Protein 1Y9B (pdb70)

Foldseek 3Di:
DVDDDDDDDDDPVVLVVLVVVCVVVPDDSVVSVVVVVVVVVVVVVVVVVVVVVVVVVVVVVVCVVVVVVVVVVVVVVVD/DDDDDDDDPVVCVVQVVVCVVVDDDSVVSVVVVVVVVVVVVVVVVVVVVVVCVVVVLCCCVVPVPVSVVVVVVVVD

InterPro domains:
  IPR010985 Ribbon-helix-helix [SSF47598] (6-81)
  IPR013321 Arc-type ribbon-helix-helix [G3DSA:1.10.1220.10] (1-49)
  IPR014795 Antitoxin TacA 1-like [PF08681] (7-86)
  IPR014795 Antitoxin TacA 1-like [PTHR35401] (2-89)

Nearest PDB structures (foldseek):
  4d8j-assembly1_A  TM=5.153E-01  e=4.128E+00  Escherichia coli
  7vp4-assembly3_J  TM=5.457E-01  e=6.430E+00  Arabidopsis thaliana

Sequence (155 aa):
TTLPRITARVDVDTQDLLAKAAALAGSSINSFVLNAAIEEKAKQVIEREQALKLSQADAVLLEALDNPAVVNAKLKLASEPRITARVDVDTQDLLAKAAALAGSSINSFVLNAAIEKAKQVIEREQALKLSQADAVLLEALDNPAVVNAKLKLASE

Organism: Vibrio cholerae serotype O1 (strain ATCC 39315 / El Tor Inaba N16961) (NCBI:txid243277)

Radius of gyration: 25.65 Å; Cα contacts (8 Å, |Δi|>4): 134; chains: 2; bounding box: 61×61×67 Å

Secondary structure (DSSP, 8-state):
--SPPEEEE--HHHHHHHHHHHHHT---HHHHHHHHHHHHHHHHHHHHHHHHHHHHHHHH--TTT-HHHHHHHHHHHH-/-EEEE---HHHHHHHHHHHHHT---HHHHHHHHHHHHHHHHHHHHHHHHHTTHHHHH--TTT-HHHHHHHHHHHT-

Structure (mmCIF, N/CA/C/O backbone):
data_1Y9B
#
_entry.id   1Y9B
#
_cell.length_a   66.220
_cell.length_b   72.732
_cell.length_c   48.469
_cell.angle_alpha   90.00
_cell.angle_beta   90.00
_cell.angle_gamma   90.00
#
_symmetry.space_group_name_H-M   'P 21 21 2'
#
loop_
_entity.id
_entity.type
_entity.pdbx_description
1 polymer 'conserved hypothetical protein'
2 water water
#
loop_
_atom_site.group_PDB
_atom_site.id
_atom_site.type_symbol
_atom_site.label_atom_id
_atom_site.label_alt_id
_atom_site.label_comp_id
_atom_site.label_asym_id
_atom_site.label_entity_id
_atom_site.label_seq_id
_atom_site.pdbx_PDB_ins_code
_atom_site.Cartn_x
_atom_site.Cartn_y
_atom_site.Cartn_z
_atom_site.occupancy
_atom_site.B_iso_or_equiv
_atom_site.auth_seq_id
_atom_site.auth_comp_id
_atom_site.auth_asym_id
_atom_site.auth_atom_id
_atom_site.pdbx_PDB_model_num
ATOM 1 N N . THR A 1 3 ? -8.966 26.182 29.222 1.00 37.43 3 THR A N 1
ATOM 2 C CA . THR A 1 3 ? -8.479 27.494 29.787 1.00 37.41 3 THR A CA 1
ATOM 3 C C . THR A 1 3 ? -8.684 27.691 31.283 1.00 36.63 3 THR A C 1
ATOM 4 O O . THR A 1 3 ? -8.462 28.797 31.784 1.00 37.30 3 THR A O 1
ATOM 8 N N . THR A 1 4 ? -9.119 26.655 31.992 1.00 35.49 4 THR A N 1
ATOM 9 C CA . THR A 1 4 ? -9.289 26.753 33.442 1.00 34.72 4 THR A CA 1
ATOM 10 C C . THR A 1 4 ? -7.948 27.047 34.145 1.00 33.51 4 THR A C 1
ATOM 11 O O . THR A 1 4 ? -7.866 27.895 35.048 1.00 33.28 4 THR A O 1
ATOM 15 N N . LEU A 1 5 ? -6.913 26.331 33.704 1.00 32.34 5 LEU A N 1
ATOM 16 C CA . LEU A 1 5 ? -5.546 26.432 34.230 1.00 30.70 5 LEU A CA 1
ATOM 17 C C . LEU A 1 5 ? -4.751 27.526 33.492 1.00 30.08 5 LEU A C 1
ATOM 18 O O . LEU A 1 5 ? -5.055 27.838 32.333 1.00 29.46 5 LEU A O 1
ATOM 23 N N . PRO A 1 6 ? -3.717 28.096 34.146 1.00 29.31 6 PRO A N 1
ATOM 24 C CA . PRO A 1 6 ? -2.979 29.173 33.470 1.00 29.49 6 PRO A CA 1
ATOM 25 C C . PRO A 1 6 ? -2.285 28.647 32.211 1.00 29.57 6 PRO A C 1
ATOM 26 O O . PRO A 1 6 ? -1.681 27.549 32.230 1.00 29.63 6 PRO A O 1
ATOM 30 N N . ARG A 1 7 ? -2.387 29.397 31.120 1.00 29.58 7 ARG A N 1
ATOM 31 C CA . ARG A 1 7 ? -1.699 29.005 29.896 1.00 30.49 7 ARG A CA 1
ATOM 32 C C . ARG A 1 7 ? -0.188 29.073 30.094 1.00 29.76 7 ARG A C 1
ATOM 33 O O . ARG A 1 7 ? 0.305 29.889 30.885 1.00 28.72 7 ARG A O 1
ATOM 41 N N . ILE A 1 8 ? 0.542 28.214 29.382 1.00 30.09 8 ILE A N 1
ATOM 42 C CA . ILE A 1 8 ? 1.966 28.446 29.176 1.00 30.76 8 ILE A CA 1
ATOM 43 C C . ILE A 1 8 ? 2.125 29.623 28.226 1.00 31.43 8 ILE A C 1
ATOM 44 O O . ILE A 1 8 ? 1.381 29.745 27.242 1.00 31.61 8 ILE A O 1
ATOM 49 N N . THR A 1 9 ? 3.092 30.480 28.548 1.00 31.96 9 THR A N 1
ATOM 50 C CA . THR A 1 9 ? 3.372 31.691 27.814 1.00 32.70 9 THR A CA 1
ATOM 51 C C . THR A 1 9 ? 4.802 32.102 28.112 1.00 32.99 9 THR A C 1
ATOM 52 O O . THR A 1 9 ? 5.193 32.172 29.276 1.00 33.48 9 THR A O 1
ATOM 56 N N . ALA A 1 10 ? 5.590 32.348 27.069 1.00 32.95 10 ALA A N 1
ATOM 57 C CA . ALA A 1 10 ? 6.899 32.993 27.228 1.00 33.03 10 ALA A CA 1
ATOM 58 C C . ALA A 1 10 ? 7.140 33.909 26.045 1.00 33.18 10 ALA A C 1
ATOM 59 O O . ALA A 1 10 ? 6.640 33.654 24.950 1.00 33.05 10 ALA A O 1
ATOM 61 N N . ARG A 1 11 ? 7.859 35.003 26.276 1.00 33.81 11 ARG A N 1
ATOM 62 C CA . ARG A 1 11 ? 8.282 35.875 25.186 1.00 34.75 11 ARG A CA 1
ATOM 63 C C . ARG A 1 11 ? 9.565 35.294 24.583 1.00 34.61 11 ARG A C 1
ATOM 64 O O . ARG A 1 11 ? 10.421 34.768 25.309 1.00 35.17 11 ARG A O 1
ATOM 72 N N . VAL A 1 12 ? 9.690 35.342 23.262 1.00 33.96 12 VAL A N 1
ATOM 73 C CA . VAL A 1 12 ? 10.911 34.862 22.624 1.00 33.87 12 VAL A CA 1
ATOM 74 C C . VAL A 1 12 ? 11.545 35.988 21.813 1.00 34.26 12 VAL A C 1
ATOM 75 O O . VAL A 1 12 ? 10.834 36.853 21.301 1.00 33.88 12 VAL A O 1
ATOM 79 N N . ASP A 1 13 ? 12.870 36.011 21.702 1.00 34.93 13 ASP A N 1
ATOM 80 C CA . ASP A 1 13 ? 13.457 36.941 20.728 1.00 35.76 13 ASP A CA 1
ATOM 81 C C . ASP A 1 13 ? 13.382 36.350 19.322 1.00 35.74 13 ASP A C 1
ATOM 82 O O . ASP A 1 13 ? 13.013 35.184 19.157 1.00 36.00 13 ASP A O 1
ATOM 87 N N . VAL A 1 14 ? 13.709 37.140 18.308 1.00 35.90 14 VAL A N 1
ATOM 88 C CA . VAL A 1 14 ? 13.558 36.664 16.936 1.00 35.67 14 VAL A CA 1
ATOM 89 C C . VAL A 1 14 ? 14.415 35.418 16.677 1.00 34.73 14 VAL A C 1
ATOM 90 O O . VAL A 1 14 ? 13.969 34.494 16.008 1.00 35.05 14 VAL A O 1
ATOM 94 N N . ASP A 1 15 ? 15.620 35.392 17.241 1.00 33.88 15 ASP A N 1
ATOM 95 C CA . ASP A 1 15 ? 16.552 34.274 17.074 1.00 32.99 15 ASP A CA 1
ATOM 96 C C . ASP A 1 15 ? 15.977 32.955 17.592 1.00 30.96 15 ASP A C 1
ATOM 97 O O . ASP A 1 15 ? 16.136 31.902 16.966 1.00 30.79 15 ASP A O 1
ATOM 102 N N . THR A 1 16 ? 15.324 33.025 18.746 1.00 28.53 16 THR A N 1
ATOM 103 C CA . THR A 1 16 ? 14.710 31.854 19.369 1.00 26.06 16 THR A CA 1
ATOM 104 C C . THR A 1 16 ? 13.507 31.385 18.563 1.00 24.99 16 THR A C 1
ATOM 105 O O . THR A 1 16 ? 13.396 30.197 18.269 1.00 23.43 16 THR A O 1
ATOM 109 N N . GLN A 1 17 ? 12.646 32.324 18.180 1.00 24.57 17 GLN A N 1
ATOM 110 C CA . GLN A 1 17 ? 11.508 32.018 17.323 1.00 25.17 17 GLN A CA 1
ATOM 111 C C . GLN A 1 17 ? 11.897 31.307 16.028 1.00 25.27 17 GLN A C 1
ATOM 112 O O . GLN A 1 17 ? 11.252 30.342 15.616 1.00 25.29 17 GLN A O 1
ATOM 118 N N . ASP A 1 18 ? 12.944 31.800 15.378 1.00 25.55 18 ASP A N 1
ATOM 119 C CA . ASP A 1 18 ? 13.387 31.217 14.125 1.00 25.77 18 ASP A CA 1
ATOM 120 C C . ASP A 1 18 ? 14.018 29.836 14.319 1.00 24.80 18 ASP A C 1
ATOM 121 O O . ASP A 1 18 ? 13.793 28.933 13.503 1.00 25.64 18 ASP A O 1
ATOM 126 N N . LEU A 1 19 ? 14.743 29.661 15.423 1.00 22.82 19 LEU A N 1
ATOM 127 C CA . LEU A 1 19 ? 15.196 28.342 15.854 1.00 21.63 19 LEU A CA 1
ATOM 128 C C . LEU A 1 19 ? 14.048 27.356 16.017 1.00 19.50 19 LEU A C 1
ATOM 129 O O . LEU A 1 19 ? 14.126 26.233 15.524 1.00 19.49 19 LEU A O 1
ATOM 134 N N . LEU A 1 20 ? 13.003 27.769 16.731 1.00 17.32 20 LEU A N 1
ATOM 135 C CA . LEU A 1 20 ? 11.859 26.898 16.985 1.00 16.34 20 LEU A CA 1
ATOM 136 C C . LEU A 1 20 ? 11.014 26.653 15.717 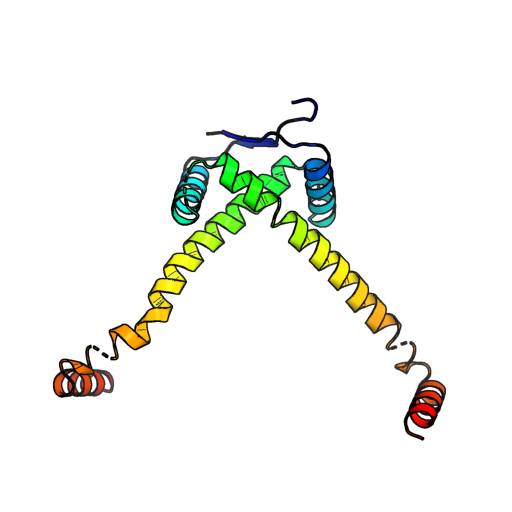1.00 16.17 20 LEU A C 1
ATOM 137 O O . LEU A 1 20 ? 10.421 25.570 15.523 1.00 15.63 20 LEU A O 1
ATOM 142 N N . ALA A 1 21 ? 10.951 27.680 14.871 1.00 16.15 21 ALA A N 1
ATOM 143 C CA . ALA A 1 21 ? 10.291 27.601 13.566 1.00 15.92 21 ALA A CA 1
ATOM 144 C C . ALA A 1 21 ? 11.035 26.645 12.634 1.00 15.79 21 ALA A C 1
ATOM 145 O O . ALA A 1 21 ? 10.407 25.771 12.039 1.00 15.05 21 ALA A O 1
ATOM 147 N N . LYS A 1 22 ? 12.363 26.782 12.528 1.00 16.41 22 LYS A N 1
ATOM 148 C CA . LYS A 1 22 ? 13.161 25.796 11.782 1.00 17.63 22 LYS A CA 1
ATOM 149 C C . LYS A 1 22 ? 13.027 24.344 12.309 1.00 17.96 22 LYS A C 1
ATOM 150 O O . LYS A 1 22 ? 12.859 23.390 11.521 1.00 18.61 22 LYS A O 1
ATOM 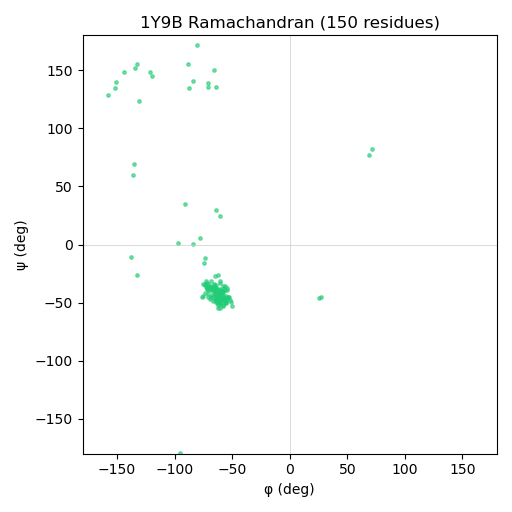156 N N . ALA A 1 23 ? 13.104 24.174 13.635 1.00 17.71 23 ALA A N 1
ATOM 157 C CA . ALA A 1 23 ? 12.909 22.859 14.249 1.00 16.97 23 ALA A CA 1
ATOM 158 C C . ALA A 1 23 ? 11.513 22.320 14.048 1.00 16.36 23 ALA A C 1
ATOM 159 O O . ALA A 1 23 ? 11.367 21.138 13.820 1.00 16.61 23 ALA A O 1
ATOM 161 N N . ALA A 1 24 ? 10.495 23.184 14.132 1.00 16.64 24 ALA A N 1
ATOM 162 C CA . ALA A 1 24 ? 9.092 22.802 13.893 1.00 16.74 24 ALA A CA 1
ATOM 163 C C . ALA A 1 24 ? 8.860 22.271 12.472 1.00 17.54 24 ALA A C 1
ATOM 164 O O . ALA A 1 24 ? 8.165 21.279 12.297 1.00 17.33 24 ALA A O 1
ATOM 166 N N . ALA A 1 25 ? 9.456 22.937 11.477 1.00 18.74 25 ALA A N 1
ATOM 167 C CA . ALA A 1 25 ? 9.376 22.524 10.077 1.00 19.14 25 ALA A CA 1
ATOM 168 C C . ALA A 1 25 ? 10.024 21.140 9.855 1.00 19.84 25 ALA A C 1
ATOM 169 O O . ALA A 1 25 ? 9.401 20.239 9.258 1.00 20.60 25 ALA A O 1
ATOM 171 N N . LEU A 1 26 ? 11.243 20.961 10.376 1.00 20.37 26 LEU A N 1
ATOM 172 C CA . LEU A 1 26 ? 11.940 19.668 10.344 1.00 20.34 26 LEU A CA 1
ATOM 173 C C . LEU A 1 26 ? 11.201 18.569 11.061 1.00 21.24 26 LEU A C 1
ATOM 174 O O . LEU A 1 26 ? 11.286 17.413 10.670 1.00 22.44 26 LEU A O 1
ATOM 179 N N . ALA A 1 27 ? 10.494 18.893 12.123 1.00 21.62 27 ALA A N 1
ATOM 180 C CA . ALA A 1 27 ? 9.776 17.851 12.841 1.00 22.64 27 ALA A CA 1
ATOM 181 C C . ALA A 1 27 ? 8.432 17.599 12.180 1.00 23.68 27 ALA A C 1
ATOM 182 O O . ALA A 1 27 ? 7.664 16.760 12.643 1.00 24.50 27 ALA A O 1
ATOM 184 N N . GLY A 1 28 ? 8.144 18.326 11.101 1.00 24.34 28 GLY A N 1
ATOM 185 C CA . GLY A 1 28 ? 6.876 18.192 10.392 1.00 24.64 28 GLY A CA 1
ATOM 186 C C . GLY A 1 28 ? 5.673 18.755 11.139 1.00 25.18 28 GLY A C 1
ATOM 187 O O . GLY A 1 28 ? 4.539 18.387 10.849 1.00 26.04 28 GLY A O 1
ATOM 196 N N . SER A 1 30 ? 3.176 22.033 12.321 1.00 22.95 30 SER A N 1
ATOM 197 C CA . SER A 1 30 ? 2.639 23.191 11.639 1.00 21.99 30 SER A CA 1
ATOM 198 C C . SER A 1 30 ? 2.834 24.457 12.456 1.00 21.03 30 SER A C 1
ATOM 199 O O . SER A 1 30 ? 2.946 25.527 11.891 1.00 21.34 30 SER A O 1
ATOM 202 N N . SER A 1 31 ? 2.924 24.344 13.778 1.00 20.14 31 SER A N 1
ATOM 203 C CA . SER A 1 31 ? 3.185 25.518 14.606 1.00 19.04 31 SER A CA 1
ATOM 204 C C . SER A 1 31 ? 4.290 25.345 15.668 1.00 18.34 31 SER A C 1
ATOM 205 O O . SER A 1 31 ? 4.610 24.236 16.100 1.00 17.41 31 SER A O 1
ATOM 208 N N . ILE A 1 32 ? 4.872 26.474 16.046 1.00 17.57 32 ILE A N 1
ATOM 209 C CA . ILE A 1 32 ? 5.847 26.537 17.117 1.00 17.44 32 ILE A CA 1
ATOM 210 C C . ILE A 1 32 ? 5.224 26.104 18.431 1.00 17.19 32 ILE A C 1
ATOM 211 O O . ILE A 1 32 ? 5.866 25.409 19.192 1.00 17.66 32 ILE A O 1
ATOM 216 N N . ASN A 1 33 ? 3.981 26.514 18.693 1.00 17.15 33 ASN A N 1
ATOM 217 C CA . ASN A 1 33 ? 3.321 26.248 19.973 1.00 16.96 33 ASN A CA 1
ATOM 218 C C . ASN A 1 33 ? 3.104 24.774 20.202 1.00 16.69 33 ASN A C 1
ATOM 219 O O . ASN A 1 33 ? 3.179 24.301 21.336 1.00 16.50 33 ASN A O 1
ATOM 224 N N . SER A 1 34 ? 2.825 24.058 19.116 1.00 16.30 34 SER A N 1
ATOM 225 C CA . SER A 1 34 ? 2.784 22.601 19.118 1.00 16.40 34 SER A CA 1
ATOM 226 C C . SER A 1 34 ? 4.106 21.940 19.430 1.00 14.77 34 SER A C 1
ATOM 227 O O . SER A 1 34 ? 4.160 20.979 20.190 1.00 14.24 34 SER A O 1
ATOM 230 N N . PHE A 1 35 ? 5.143 22.422 18.766 1.00 14.20 35 PHE A N 1
ATOM 231 C CA . PHE A 1 35 ? 6.495 21.929 18.931 1.00 14.34 35 PHE A CA 1
ATOM 232 C C . PHE A 1 35 ? 6.935 22.106 20.378 1.00 14.06 35 PHE A C 1
ATOM 233 O O . PHE A 1 35 ? 7.507 21.204 21.010 1.00 13.43 35 PHE A O 1
ATOM 241 N N . VAL A 1 36 ? 6.687 23.314 20.866 1.00 14.30 36 VAL A N 1
ATOM 242 C CA . VAL A 1 36 ? 7.024 23.728 22.210 1.00 14.26 36 VAL A CA 1
ATOM 243 C C . VAL A 1 36 ? 6.372 22.821 23.263 1.00 15.21 36 VAL A C 1
ATOM 244 O O . VAL A 1 36 ? 7.067 22.307 24.133 1.00 15.26 36 VAL A O 1
ATOM 248 N N . LEU A 1 37 ? 5.052 22.634 23.187 1.00 15.13 37 LEU A N 1
ATOM 249 C CA . LEU A 1 37 ? 4.354 21.802 24.143 1.00 15.74 37 LEU A CA 1
ATOM 250 C C . LEU A 1 37 ? 4.795 20.342 24.089 1.00 16.39 37 LEU A C 1
ATOM 251 O O . LEU A 1 37 ? 4.930 19.710 25.124 1.00 16.32 37 LEU A O 1
ATOM 256 N N . ASN A 1 38 ? 4.956 19.795 22.887 1.00 16.64 38 ASN A N 1
ATOM 257 C CA . ASN A 1 38 ? 5.441 18.430 22.734 1.00 17.07 38 ASN A CA 1
ATOM 258 C C . ASN A 1 38 ? 6.895 18.256 23.188 1.00 16.51 38 ASN A C 1
ATOM 259 O O . ASN A 1 38 ? 7.204 17.228 23.794 1.00 16.77 38 ASN A O 1
ATOM 264 N N . ALA A 1 39 ? 7.763 19.241 22.890 1.00 14.92 39 ALA A N 1
ATOM 265 C CA . ALA A 1 39 ? 9.121 19.338 23.468 1.00 14.65 39 ALA A CA 1
ATOM 266 C C . ALA A 1 39 ? 9.111 19.341 25.002 1.00 15.40 39 ALA A C 1
ATOM 267 O O . ALA A 1 39 ? 9.858 18.599 25.631 1.00 16.21 39 ALA A O 1
ATOM 269 N N . ALA A 1 40 ? 8.267 20.173 25.602 1.00 15.72 40 ALA A N 1
ATOM 270 C CA . ALA A 1 40 ? 8.158 20.253 27.046 1.00 15.64 40 ALA A CA 1
ATOM 271 C C . ALA A 1 40 ? 7.662 18.950 27.697 1.00 15.71 40 ALA A C 1
ATOM 272 O O . ALA A 1 40 ? 8.179 18.530 28.719 1.00 15.19 40 ALA A O 1
ATOM 274 N N . ILE A 1 41 ? 6.639 18.327 27.119 1.00 16.31 41 ILE A N 1
ATOM 275 C CA . ILE A 1 41 ? 6.111 17.076 27.644 1.00 16.27 41 ILE A CA 1
ATOM 276 C C . ILE A 1 41 ? 7.134 15.925 27.603 1.00 16.38 41 ILE A C 1
ATOM 277 O O . ILE A 1 41 ? 7.220 15.151 28.573 1.00 16.19 41 ILE A O 1
ATOM 282 N N . GLU A 1 42 ? 7.900 15.816 26.514 0.50 16.10 42 GLU A N 1
ATOM 283 C CA A GLU A 1 42 ? 8.840 14.708 26.390 0.50 16.52 42 GLU A CA 1
ATOM 284 C CA B GLU A 1 42 ? 8.863 14.726 26.355 0.50 16.63 42 GLU A CA 1
ATOM 285 C C . GLU A 1 42 ? 10.066 14.900 27.288 0.50 16.36 42 GLU A C 1
ATOM 286 O O . GLU A 1 42 ? 10.614 13.939 27.803 0.50 15.56 42 GLU A O 1
ATOM 297 N N . LYS A 1 43 ? 10.461 16.147 27.485 1.00 16.79 43 LYS A N 1
ATOM 298 C CA . LYS A 1 43 ? 11.509 16.516 28.415 1.00 17.93 43 LYS A CA 1
ATOM 299 C C . LYS A 1 43 ? 11.066 16.270 29.849 1.00 18.51 43 LYS A C 1
ATOM 300 O O . LYS A 1 43 ? 11.876 15.887 30.678 1.00 18.53 43 LYS A O 1
ATOM 306 N N . ALA A 1 44 ? 9.785 16.515 30.145 1.00 19.08 44 ALA A N 1
ATOM 307 C CA . ALA A 1 44 ? 9.262 16.268 31.492 1.00 19.47 44 ALA A CA 1
ATOM 308 C C . ALA A 1 44 ? 9.310 14.774 31.851 1.00 20.05 44 ALA A C 1
ATOM 309 O O . ALA A 1 44 ? 9.807 14.411 32.923 1.00 19.41 44 ALA A O 1
ATOM 311 N N . LYS A 1 45 ? 8.809 13.915 30.952 1.00 21.25 45 LYS A N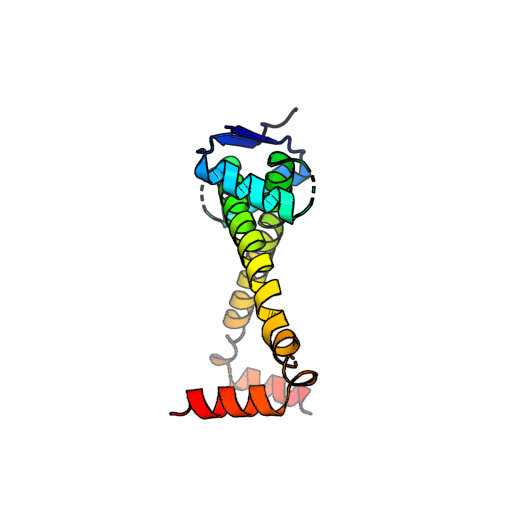 1
ATOM 312 C CA . LYS A 1 45 ? 8.979 12.462 31.086 1.00 22.03 45 LYS A CA 1
ATOM 313 C C . LYS A 1 45 ? 10.452 12.047 31.294 1.00 22.00 45 LYS A C 1
ATOM 314 O O . LYS A 1 45 ? 10.753 11.293 32.218 1.00 21.76 45 LYS A O 1
ATOM 320 N N . GLN A 1 46 ? 11.373 12.562 30.491 1.00 22.65 46 GLN A N 1
ATOM 321 C CA . GLN A 1 46 ? 12.777 12.165 30.680 1.00 24.20 46 GLN A CA 1
ATOM 322 C C . GLN A 1 46 ? 13.431 12.670 31.970 1.00 23.89 46 GLN A C 1
ATOM 323 O O . GLN A 1 46 ? 14.230 11.954 32.568 1.00 24.26 46 GLN A O 1
ATOM 329 N N . VAL A 1 47 ? 13.080 13.888 32.394 1.00 23.81 47 VAL A N 1
ATOM 330 C CA . VAL A 1 47 ? 13.488 14.438 33.700 1.00 23.11 47 VAL A CA 1
ATOM 331 C C . VAL A 1 47 ? 12.956 13.551 34.850 1.00 23.04 47 VAL A C 1
ATOM 332 O O . VAL A 1 47 ? 13.721 13.137 35.726 1.00 21.35 47 VAL A O 1
ATOM 336 N N . ILE A 1 48 ? 11.660 13.238 34.812 1.00 23.12 48 ILE A N 1
ATOM 337 C CA . ILE A 1 48 ? 11.040 12.382 35.821 1.00 24.59 48 ILE A CA 1
ATOM 338 C C . ILE A 1 48 ? 11.665 10.974 35.897 1.00 26.32 48 ILE A C 1
ATOM 339 O O . ILE A 1 48 ? 11.977 10.479 36.989 1.00 25.98 48 ILE A O 1
ATOM 344 N N . GLU A 1 49 ? 11.871 10.335 34.747 1.00 27.75 49 GLU A N 1
ATOM 345 C CA . GLU A 1 49 ? 12.473 9.016 34.760 1.00 29.47 49 GLU A CA 1
ATOM 346 C C . GLU A 1 49 ? 14.006 9.013 35.071 1.00 29.80 49 GLU A C 1
ATOM 347 O O . GLU A 1 49 ? 14.504 8.101 35.741 1.00 29.78 49 GLU A O 1
ATOM 353 N N . ARG A 1 50 ? 14.738 10.033 34.634 1.00 30.23 50 ARG A N 1
ATOM 354 C CA . ARG A 1 50 ? 16.123 10.207 35.075 1.00 31.31 50 ARG A CA 1
ATOM 355 C C . ARG A 1 50 ? 16.259 10.305 36.604 1.00 31.49 50 ARG A C 1
ATOM 356 O O . ARG A 1 50 ? 17.233 9.810 37.173 1.00 31.20 50 ARG A O 1
ATOM 364 N N . GLU A 1 51 ? 15.303 10.956 37.264 1.00 31.76 51 GLU A N 1
ATOM 365 C CA . GLU A 1 51 ? 15.310 11.026 38.722 1.00 31.94 51 GLU A CA 1
ATOM 366 C C . GLU A 1 51 ? 14.959 9.678 39.359 1.00 31.96 51 GLU A C 1
ATOM 367 O O . GLU A 1 51 ? 15.538 9.298 40.369 1.00 31.86 51 GLU A O 1
ATOM 373 N N . GLN A 1 52 ? 14.031 8.947 38.758 1.00 32.58 52 GLN A N 1
ATOM 374 C CA . GLN A 1 52 ? 13.666 7.624 39.236 1.00 33.66 52 GLN A CA 1
ATOM 375 C C . GLN A 1 52 ? 14.873 6.678 39.141 1.00 33.53 52 GLN A C 1
ATOM 376 O O . GLN A 1 52 ? 15.131 5.890 40.074 1.00 34.05 52 GLN A O 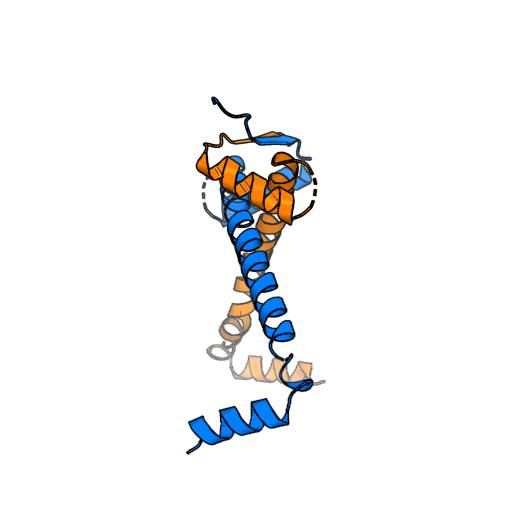1
ATOM 382 N N . ALA A 1 53 ? 15.604 6.776 38.022 1.00 3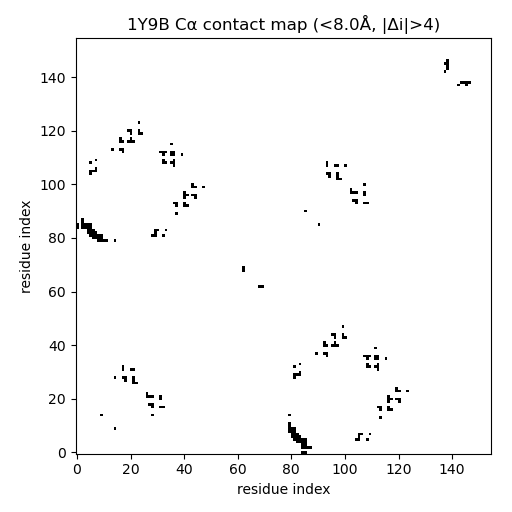2.91 53 ALA A N 1
ATOM 383 C CA . ALA A 1 53 ? 16.843 6.045 37.795 1.00 32.30 53 ALA A CA 1
ATOM 384 C C . ALA A 1 53 ? 17.922 6.467 38.769 1.00 32.35 53 ALA A C 1
ATOM 385 O O . ALA A 1 53 ? 18.691 5.637 39.229 1.00 33.00 53 ALA A O 1
ATOM 387 N N . LEU A 1 54 ? 17.993 7.753 39.073 1.00 31.86 54 LEU A N 1
ATOM 388 C CA . LEU A 1 54 ? 18.994 8.264 39.993 1.00 31.80 54 LEU A CA 1
ATOM 389 C C . LEU A 1 54 ? 18.840 7.732 41.420 1.00 31.55 54 LEU A C 1
ATOM 390 O O . LEU A 1 54 ? 19.837 7.504 42.108 1.00 31.37 54 LEU A O 1
ATOM 395 N N . LYS A 1 55 ? 17.594 7.575 41.865 1.00 31.30 55 LYS A N 1
ATOM 396 C CA . LYS A 1 55 ? 17.306 7.135 43.220 1.00 31.42 55 LYS A CA 1
ATOM 397 C C . LYS A 1 55 ? 17.670 5.672 43.351 1.00 31.25 55 LYS A C 1
ATOM 398 O O . LYS A 1 55 ? 18.291 5.293 44.340 1.00 31.25 55 LYS A O 1
ATOM 404 N N . LEU A 1 56 ? 17.267 4.872 42.354 1.00 30.39 56 LEU A N 1
ATOM 405 C CA . LEU A 1 56 ? 17.539 3.438 42.296 1.00 30.00 56 LEU A CA 1
ATOM 406 C C . LEU A 1 56 ? 19.044 3.148 42.348 1.00 29.31 56 LEU A C 1
ATOM 407 O O . LEU A 1 56 ? 19.527 2.310 43.126 1.00 28.99 56 LEU A O 1
ATOM 412 N N . SER A 1 57 ? 19.771 3.871 41.512 1.00 28.35 57 SER A N 1
ATOM 413 C CA . SER A 1 57 ? 21.207 3.834 41.496 1.00 27.61 57 SER A CA 1
ATOM 414 C C . SER A 1 57 ? 21.841 4.225 42.858 1.00 27.17 57 SER A C 1
ATOM 415 O O . SER A 1 57 ? 22.799 3.587 43.278 1.00 26.93 57 SER A O 1
ATOM 418 N N . GLN A 1 58 ? 21.315 5.233 43.562 1.00 26.35 58 GLN A N 1
ATOM 419 C CA . GLN A 1 58 ? 21.841 5.504 44.908 1.00 25.72 58 GLN A CA 1
ATOM 420 C C . GLN A 1 58 ? 21.378 4.491 45.973 1.00 23.97 58 GLN A C 1
ATOM 421 O O . GLN A 1 58 ? 22.144 4.143 46.859 1.00 24.11 58 GLN A O 1
ATOM 427 N N . ALA A 1 59 ? 20.158 3.985 45.853 1.00 22.49 59 ALA A N 1
ATOM 428 C CA . ALA A 1 59 ? 19.663 2.902 46.698 1.00 21.68 59 ALA A CA 1
ATOM 429 C C . ALA A 1 59 ? 20.524 1.637 46.610 1.00 20.82 59 ALA A C 1
ATOM 430 O O . ALA A 1 59 ? 20.684 0.917 47.616 1.00 20.80 59 ALA A O 1
ATOM 432 N N . ASP A 1 60 ? 21.041 1.363 45.409 1.00 19.61 60 ASP A N 1
ATOM 433 C CA . ASP A 1 60 ? 21.869 0.181 45.133 1.00 18.59 60 ASP A CA 1
ATOM 434 C C . ASP A 1 60 ? 23.294 0.270 45.720 1.00 17.35 60 ASP A C 1
ATOM 435 O O . ASP A 1 60 ? 23.872 -0.735 46.138 1.00 17.36 60 ASP A O 1
ATOM 440 N N . ALA A 1 61 ? 23.846 1.475 45.730 1.00 15.73 61 ALA A N 1
ATOM 441 C CA . ALA A 1 61 ? 25.119 1.770 46.370 1.00 14.69 61 ALA A CA 1
ATOM 442 C C . ALA A 1 61 ? 25.026 1.746 47.876 1.00 13.42 61 ALA A C 1
ATOM 443 O O . ALA A 1 61 ? 25.994 1.400 48.532 1.00 13.07 61 ALA A O 1
ATOM 445 N N . VAL A 1 62 ? 23.880 2.147 48.439 1.00 13.54 62 VAL A N 1
ATOM 446 C CA . VAL A 1 62 ? 23.664 1.981 49.865 1.00 12.51 62 VAL A CA 1
ATOM 447 C C . VAL A 1 62 ? 23.737 0.462 50.219 1.00 12.20 62 VAL A C 1
ATOM 448 O O . VAL A 1 62 ? 24.420 0.084 51.159 1.00 11.66 62 VAL A O 1
ATOM 452 N N . LEU A 1 63 ? 23.049 -0.371 49.446 1.00 11.72 63 LEU A N 1
ATOM 453 C CA . LEU A 1 63 ? 23.033 -1.816 49.662 1.00 13.22 63 LEU A CA 1
ATOM 454 C C . LEU A 1 63 ? 24.428 -2.455 49.438 1.00 12.70 63 LEU A C 1
ATOM 455 O O . LEU A 1 63 ? 24.861 -3.294 50.217 1.00 13.05 63 LEU A O 1
ATOM 460 N N . LEU A 1 64 ? 25.136 -2.034 48.396 1.00 12.07 64 LEU A N 1
ATOM 461 C CA . LEU A 1 64 ? 26.495 -2.510 48.195 1.00 11.30 64 LEU A CA 1
ATOM 462 C C . LEU A 1 64 ? 27.414 -2.072 49.323 1.00 10.75 64 LEU A C 1
ATOM 463 O O . LEU A 1 64 ? 28.270 -2.848 49.753 1.00 10.95 64 LEU A O 1
ATOM 476 N N . GLU A 1 66 ? 26.592 -1.536 52.409 1.00 12.19 66 GLU A N 1
ATOM 477 C CA . GLU A 1 66 ? 26.238 -2.396 53.527 1.00 14.02 66 GLU A CA 1
ATOM 478 C C . GLU A 1 66 ? 26.884 -3.787 53.399 1.00 13.51 66 GLU A C 1
ATOM 479 O O . GLU A 1 66 ? 27.438 -4.281 54.375 1.00 13.80 66 GLU A O 1
ATOM 485 N N . ALA A 1 67 ? 26.829 -4.396 52.204 1.00 12.64 67 ALA A N 1
ATOM 486 C CA . ALA A 1 67 ? 27.598 -5.633 51.909 1.00 11.58 67 ALA A CA 1
ATOM 487 C C . ALA A 1 67 ? 29.103 -5.544 52.114 1.00 10.74 67 ALA A C 1
ATOM 488 O O . ALA A 1 67 ? 29.697 -6.442 52.693 1.00 11.34 67 ALA A O 1
ATOM 490 N N . LEU A 1 68 ? 29.741 -4.491 51.629 1.00 10.52 68 LEU A N 1
ATOM 491 C CA . LEU A 1 68 ? 31.184 -4.259 51.906 1.00 10.56 68 LEU A CA 1
ATOM 492 C C . LEU A 1 68 ? 31.551 -4.098 53.404 1.00 11.13 68 LEU A C 1
ATOM 493 O O . LEU A 1 68 ? 32.646 -4.440 53.802 1.00 12.28 68 LEU A O 1
ATOM 498 N N . ASP A 1 69 ? 30.638 -3.561 54.205 1.00 11.86 69 ASP A N 1
ATOM 499 C CA . ASP A 1 69 ? 30.747 -3.554 55.670 1.00 13.17 69 ASP A CA 1
ATOM 500 C C . ASP A 1 69 ? 30.470 -4.898 56.374 1.00 13.45 69 ASP A C 1
ATOM 501 O O . ASP A 1 69 ? 30.792 -5.056 57.550 1.00 13.89 69 ASP A O 1
ATOM 506 N N . ASN A 1 70 ? 29.856 -5.845 55.671 1.00 13.68 70 ASN A N 1
ATOM 507 C CA . ASN A 1 70 ? 29.515 -7.142 56.256 1.00 13.65 70 ASN A CA 1
ATOM 508 C C . ASN A 1 70 ? 29.840 -8.258 55.311 1.00 13.36 70 ASN A C 1
ATOM 509 O O . ASN A 1 70 ? 28.966 -9.024 54.932 1.00 13.29 70 ASN A O 1
ATOM 514 N N . PRO A 1 71 ? 31.127 -8.365 54.937 1.00 13.72 71 PRO A N 1
ATOM 515 C CA . PRO A 1 71 ? 31.540 -9.285 53.891 1.00 14.21 71 PRO A CA 1
ATOM 516 C C . PRO A 1 71 ? 31.419 -10.803 54.268 1.00 14.35 71 PRO A C 1
ATOM 517 O O . PRO A 1 71 ? 31.170 -11.639 53.381 1.00 14.41 71 PRO A O 1
ATOM 521 N N . ALA A 1 72 ? 31.593 -11.159 55.543 1.00 13.71 72 ALA A N 1
ATOM 522 C CA . ALA A 1 72 ? 31.347 -12.563 55.973 1.00 13.44 72 ALA A CA 1
ATOM 523 C C . ALA A 1 72 ? 29.885 -13.048 55.771 1.00 12.93 72 ALA A C 1
ATOM 524 O O . ALA A 1 72 ? 29.665 -14.147 55.285 1.00 12.68 72 ALA A O 1
ATOM 526 N N . VAL A 1 73 ? 28.917 -12.251 56.212 1.00 13.05 73 VAL A N 1
ATOM 527 C CA . VAL A 1 73 ? 27.515 -12.480 55.936 1.00 13.41 73 VAL A CA 1
ATOM 528 C C . VAL A 1 73 ? 27.205 -12.460 54.416 1.00 14.61 73 VAL A C 1
ATOM 529 O O . VAL A 1 73 ? 26.411 -13.279 53.912 1.00 13.70 73 VAL A O 1
ATOM 533 N N . VAL A 1 74 ? 27.842 -11.550 53.683 1.00 15.89 74 VAL A N 1
ATOM 534 C CA . VAL A 1 74 ? 27.662 -11.499 52.226 1.00 17.50 74 VAL A CA 1
ATOM 535 C C . VAL A 1 74 ? 28.154 -12.805 51.616 1.00 18.36 74 VAL A C 1
ATOM 536 O O . VAL A 1 74 ? 27.414 -13.487 50.907 1.00 18.25 74 VAL A O 1
ATOM 540 N N . ASN A 1 75 ? 29.396 -13.155 51.919 1.00 19.48 75 ASN A N 1
ATOM 541 C CA . ASN A 1 75 ? 29.966 -14.430 51.498 1.00 20.92 75 ASN A CA 1
ATOM 542 C C . ASN A 1 75 ? 29.179 -15.684 51.950 1.00 22.18 75 ASN A C 1
ATOM 543 O O . ASN A 1 75 ? 29.119 -16.664 51.194 1.00 23.68 75 ASN A O 1
ATOM 548 N N . ALA A 1 76 ? 28.583 -15.662 53.149 1.00 22.32 76 ALA A N 1
ATOM 549 C CA . ALA A 1 76 ? 27.670 -16.738 53.570 1.00 23.06 76 ALA A CA 1
ATOM 550 C C . ALA A 1 76 ? 26.447 -16.872 52.653 1.00 23.54 76 ALA A C 1
ATOM 551 O O . ALA A 1 76 ? 26.153 -17.972 52.203 1.00 23.82 76 ALA A O 1
ATOM 553 N N . LYS A 1 77 ? 25.755 -15.764 52.369 1.00 25.38 77 LYS A N 1
ATOM 554 C CA . LYS A 1 77 ? 24.622 -15.713 51.397 1.00 27.22 77 LYS A CA 1
ATOM 555 C C . LYS A 1 77 ? 24.938 -16.122 49.947 1.00 28.70 77 LYS A C 1
ATOM 556 O O . LYS A 1 77 ? 24.113 -16.757 49.278 1.00 28.86 77 LYS A O 1
ATOM 562 N N . LEU A 1 78 ? 26.098 -15.694 49.449 1.00 30.59 78 LEU A N 1
ATOM 563 C CA . LEU A 1 78 ? 26.584 -16.079 48.132 1.00 32.47 78 LEU A CA 1
ATOM 564 C C . LEU A 1 78 ? 26.888 -17.567 48.077 1.00 33.90 78 LEU A C 1
ATOM 565 O O . LEU A 1 78 ? 26.707 -18.193 47.029 1.00 33.59 78 LEU A O 1
ATOM 570 N N . LYS A 1 79 ? 27.370 -18.127 49.196 1.00 35.56 79 LYS A N 1
ATOM 571 C CA . LYS A 1 79 ? 27.715 -19.549 49.239 1.00 36.92 79 LYS A CA 1
ATOM 572 C C . LYS A 1 79 ? 26.462 -20.408 49.200 1.00 37.70 79 LYS A C 1
ATOM 573 O O . LYS A 1 79 ? 26.439 -21.428 48.535 1.00 37.66 79 LYS A O 1
ATOM 579 N N . LEU A 1 80 ? 25.416 -19.977 49.896 1.00 39.23 80 LEU A N 1
ATOM 580 C CA . LEU A 1 80 ? 24.132 -20.672 49.857 1.00 40.84 80 LEU A CA 1
ATOM 581 C C . LEU A 1 80 ? 23.584 -20.767 48.439 1.00 42.18 80 LEU A C 1
ATOM 582 O O . LEU A 1 80 ? 23.255 -21.860 47.979 1.00 42.49 80 LEU A O 1
ATOM 587 N N . ALA A 1 81 ? 23.511 -19.632 47.745 1.00 44.11 81 ALA A N 1
ATOM 588 C CA . ALA A 1 81 ? 23.085 -19.591 46.335 1.00 45.87 81 ALA A CA 1
ATOM 589 C C . ALA A 1 81 ? 24.024 -20.395 45.400 1.00 47.01 81 ALA A C 1
ATOM 590 O O . ALA A 1 81 ? 23.560 -21.148 44.532 1.00 47.42 81 ALA A O 1
ATOM 592 N N . SER A 1 82 ? 25.334 -20.242 45.592 1.00 48.15 82 SER A N 1
ATOM 593 C CA . SER A 1 82 ? 26.325 -21.079 44.906 1.00 49.61 82 SER A CA 1
ATOM 594 C C . SER A 1 82 ? 26.022 -22.603 45.023 1.00 50.43 82 SER A C 1
ATOM 595 O O . SER A 1 82 ? 25.952 -23.310 44.005 1.00 50.44 82 SER A O 1
ATOM 598 N N . GLU A 1 83 ? 25.832 -23.082 46.261 1.00 51.16 83 GLU A N 1
ATOM 599 C CA . GLU A 1 83 ? 25.503 -24.489 46.553 1.00 51.81 83 GLU A CA 1
ATOM 600 C C . GLU A 1 83 ? 24.009 -24.702 46.855 1.00 51.68 83 GLU A C 1
ATOM 601 O O . GLU A 1 83 ? 23.163 -24.697 45.953 1.00 51.74 83 GLU A O 1
ATOM 607 N N . PRO B 1 6 ? 5.722 36.678 18.462 1.00 45.48 6 PRO B N 1
ATOM 608 C CA . PRO B 1 6 ? 6.867 36.845 19.370 1.00 45.02 6 PRO B CA 1
ATOM 609 C C . PRO B 1 6 ? 6.628 36.217 20.759 1.00 44.48 6 PRO B C 1
ATOM 610 O O . PRO B 1 6 ? 7.421 36.447 21.696 1.00 44.39 6 PRO B O 1
ATOM 614 N N . ARG B 1 7 ? 5.554 35.429 20.872 1.00 43.43 7 ARG B N 1
ATOM 615 C CA . ARG B 1 7 ? 5.114 34.825 22.140 1.00 42.51 7 ARG B CA 1
ATOM 616 C C . ARG B 1 7 ? 4.847 33.327 21.936 1.00 41.73 7 ARG B C 1
ATOM 617 O O . ARG B 1 7 ? 4.050 32.962 21.076 1.00 42.00 7 ARG B O 1
ATOM 625 N N . ILE B 1 8 ? 5.497 32.458 22.702 1.00 40.74 8 ILE B N 1
ATOM 626 C CA . ILE B 1 8 ? 5.063 31.044 22.728 1.00 39.85 8 ILE B CA 1
ATOM 627 C C . ILE B 1 8 ? 3.976 30.850 23.791 1.00 39.58 8 ILE B C 1
ATOM 628 O O . ILE B 1 8 ? 4.072 31.368 24.906 1.00 39.56 8 ILE B O 1
ATOM 633 N N . THR B 1 9 ? 2.927 30.129 23.426 1.00 39.06 9 THR B N 1
ATOM 634 C CA . THR B 1 9 ? 1.744 30.037 24.267 1.00 38.72 9 THR B CA 1
ATOM 635 C C . THR B 1 9 ? 1.021 28.711 24.042 1.00 38.33 9 THR B C 1
ATOM 636 O O . THR B 1 9 ? 0.836 28.283 22.899 1.00 38.96 9 THR B O 1
ATOM 640 N N . ALA B 1 10 ? 0.618 28.061 25.129 1.00 37.27 10 ALA B N 1
ATOM 641 C CA . ALA B 1 10 ? -0.088 26.785 25.033 1.00 36.25 10 ALA B CA 1
ATOM 642 C C . ALA B 1 10 ? -1.048 26.545 26.190 1.00 35.59 10 ALA B C 1
ATOM 643 O O . ALA B 1 10 ? -0.752 26.862 27.341 1.00 34.69 10 ALA B O 1
ATOM 645 N N . ARG B 1 11 ? -2.205 25.986 25.855 1.00 35.30 11 ARG B N 1
ATOM 646 C CA . ARG B 1 11 ? -3.129 25.439 26.840 1.00 35.10 11 ARG B CA 1
ATOM 647 C C . ARG B 1 11 ? -2.581 24.144 27.459 1.00 33.90 11 ARG B C 1
ATOM 648 O O . ARG B 1 11 ? -2.065 23.267 26.749 1.00 33.28 11 ARG B O 1
ATOM 656 N N . VAL B 1 12 ? -2.700 24.025 28.783 1.00 32.60 12 VAL B N 1
ATOM 657 C CA . VAL B 1 12 ? -2.457 22.739 29.457 1.00 31.23 12 VAL B CA 1
ATOM 658 C C . VAL B 1 12 ? -3.700 22.267 30.196 1.00 30.16 12 VAL B C 1
ATOM 659 O O . VAL B 1 12 ? -4.462 23.075 30.754 1.00 29.80 12 VAL B O 1
ATOM 663 N N . ASP B 1 13 ? -3.883 20.952 30.194 1.00 29.17 13 ASP B N 1
ATOM 664 C CA . ASP B 1 13 ? -4.885 20.309 31.021 1.00 28.24 13 ASP B CA 1
ATOM 665 C C . ASP B 1 13 ? -4.243 19.820 32.316 1.00 26.77 13 ASP B C 1
ATOM 666 O O . ASP B 1 13 ? -3.042 20.010 32.528 1.00 26.56 13 ASP B O 1
ATOM 671 N N . VAL B 1 14 ? -5.044 19.186 33.170 1.00 25.58 14 VAL B N 1
ATOM 672 C CA . VAL B 1 14 ? -4.625 18.783 34.519 1.00 23.54 14 VAL B CA 1
ATOM 673 C C . VAL B 1 14 ? -3.400 17.880 34.510 1.00 22.94 14 VAL B C 1
ATOM 674 O O . VAL B 1 14 ? -2.448 18.114 35.262 1.00 22.81 14 VAL B O 1
ATOM 678 N N . ASP B 1 15 ? -3.430 16.859 33.651 1.00 22.36 15 ASP B N 1
ATOM 679 C CA . ASP B 1 15 ? -2.371 15.861 33.574 1.00 22.43 15 ASP B CA 1
ATOM 680 C C . ASP B 1 15 ? -1.035 16.431 33.115 1.00 20.99 15 ASP B C 1
ATOM 681 O O . ASP B 1 15 ? -0.003 16.009 33.574 1.00 21.02 15 ASP B O 1
ATOM 686 N N . THR B 1 16 ? -1.075 17.379 32.189 1.00 20.23 16 THR B N 1
ATOM 687 C CA . THR B 1 16 ? 0.121 18.004 31.634 1.00 19.20 16 THR B CA 1
ATOM 688 C C . THR B 1 16 ? 0.717 18.984 32.630 1.00 17.96 16 THR B C 1
ATOM 689 O O . THR B 1 16 ? 1.927 18.990 32.838 1.00 16.99 16 THR B O 1
ATOM 693 N N . GLN B 1 17 ? -0.129 19.798 33.257 1.00 16.81 17 GLN B N 1
ATOM 694 C CA . GLN B 1 17 ? 0.329 20.661 34.325 1.00 17.06 17 GLN B CA 1
ATOM 695 C C . GLN B 1 17 ? 1.071 19.872 35.442 1.00 16.80 17 GLN B C 1
ATOM 696 O O . GLN B 1 17 ? 2.143 20.269 35.906 1.00 17.25 17 GLN B O 1
ATOM 702 N N . ASP B 1 18 ? 0.491 18.749 35.853 1.00 17.92 18 ASP B N 1
ATOM 703 C CA . ASP B 1 18 ? 1.062 17.860 36.867 1.00 18.67 18 ASP B CA 1
ATOM 704 C C . ASP B 1 18 ? 2.425 17.359 36.453 1.00 18.79 18 ASP B C 1
ATOM 705 O O . ASP B 1 18 ? 3.363 17.316 37.264 1.00 19.13 18 ASP B O 1
ATOM 710 N N . LEU B 1 19 ? 2.514 16.962 35.188 1.00 17.81 19 LEU B N 1
ATOM 711 C CA . LEU B 1 19 ? 3.749 16.466 34.631 1.00 17.53 19 LEU B CA 1
ATOM 712 C C . LEU B 1 19 ? 4.784 17.560 34.598 1.00 16.11 19 LEU B C 1
ATOM 713 O O . LEU B 1 19 ? 5.923 17.341 35.027 1.00 16.21 19 LEU B O 1
ATOM 718 N N . LEU B 1 20 ? 4.395 18.739 34.105 1.00 14.82 20 LEU B N 1
ATOM 719 C CA . LEU B 1 20 ? 5.369 19.827 33.890 1.00 14.58 20 LEU B CA 1
ATOM 720 C C . LEU B 1 20 ? 5.861 20.472 35.181 1.00 14.00 20 LEU B C 1
ATOM 721 O O . LEU B 1 20 ? 7.009 20.948 35.243 1.00 14.32 20 LEU B O 1
ATOM 726 N N . ALA B 1 21 ? 4.986 20.506 36.188 1.00 13.63 21 ALA B N 1
ATOM 727 C CA . ALA B 1 21 ? 5.307 21.083 37.505 1.00 13.54 21 ALA B CA 1
ATOM 728 C C . ALA B 1 21 ? 6.272 20.209 38.284 1.00 14.36 21 ALA B C 1
ATOM 729 O O . ALA B 1 21 ? 7.153 20.738 38.933 1.00 13.65 21 ALA B O 1
ATOM 731 N N . LYS B 1 22 ? 6.101 18.880 38.189 1.00 15.59 22 LYS B N 1
ATOM 732 C CA . LYS B 1 22 ? 6.975 17.893 38.830 1.00 16.85 22 LYS B CA 1
ATOM 733 C C . LYS B 1 22 ? 8.336 17.915 38.180 1.00 17.18 22 LYS B C 1
ATOM 734 O O . LYS B 1 22 ? 9.350 17.961 38.871 1.00 18.30 22 LYS B O 1
ATOM 740 N N . ALA B 1 23 ? 8.367 17.946 36.852 1.00 17.00 23 ALA B N 1
ATOM 741 C CA . ALA B 1 23 ? 9.616 18.137 36.121 1.00 16.88 23 ALA B CA 1
ATOM 742 C C . ALA B 1 23 ? 10.301 19.488 36.380 1.00 16.81 23 ALA B C 1
ATOM 743 O O . ALA B 1 23 ? 11.524 19.546 36.473 1.00 16.75 23 ALA B O 1
ATOM 745 N N . ALA B 1 24 ? 9.535 20.581 36.447 1.00 17.33 24 ALA B N 1
ATOM 746 C CA . ALA B 1 24 ? 10.118 21.901 36.780 1.00 16.81 24 ALA B CA 1
ATOM 747 C C . ALA B 1 24 ? 10.715 21.912 38.199 1.00 16.65 24 ALA B C 1
ATOM 748 O O . ALA B 1 24 ? 11.751 22.532 38.448 1.00 15.78 24 ALA B O 1
ATOM 750 N N . ALA B 1 25 ? 10.049 21.243 39.138 1.00 17.44 25 ALA B N 1
ATOM 751 C CA . ALA B 1 25 ? 10.576 21.134 40.508 1.00 18.07 25 ALA B CA 1
ATOM 752 C C . ALA B 1 25 ? 11.941 20.423 40.483 1.00 19.00 25 ALA B C 1
ATOM 753 O O . ALA B 1 25 ? 12.969 20.972 40.973 1.00 19.46 25 ALA B O 1
ATOM 755 N N . LEU B 1 26 ? 11.953 19.230 39.881 1.00 19.20 26 LEU B N 1
ATOM 756 C CA . LEU B 1 26 ? 13.170 18.404 39.759 1.00 20.39 26 LEU B CA 1
ATOM 757 C C . LEU B 1 26 ? 14.269 19.114 39.016 1.00 20.97 26 LEU B C 1
ATOM 758 O O . LEU B 1 26 ? 15.417 18.993 39.389 1.00 22.39 26 LEU B O 1
ATOM 763 N N . ALA B 1 27 ? 13.923 19.835 37.959 1.00 21.26 27 ALA B N 1
ATOM 764 C CA . ALA B 1 27 ? 14.904 20.552 37.154 1.00 21.83 27 ALA B CA 1
ATOM 765 C C . ALA B 1 27 ? 15.354 21.857 37.813 1.00 22.18 27 ALA B C 1
ATOM 766 O O . ALA B 1 27 ? 16.096 22.634 37.214 1.00 21.88 27 ALA B O 1
ATOM 768 N N . GLY B 1 28 ? 14.902 22.102 39.039 1.00 22.91 28 GLY B N 1
ATOM 769 C CA . GLY B 1 28 ? 15.257 23.328 39.769 1.00 24.73 28 GLY B CA 1
ATOM 770 C C . GLY B 1 28 ? 14.686 24.655 39.263 1.00 25.70 28 GLY B C 1
ATOM 771 O O . GLY B 1 28 ? 15.160 25.716 39.685 1.00 26.42 28 GLY B O 1
ATOM 780 N N . SER B 1 30 ? 11.682 27.589 38.719 1.00 24.97 30 SER B N 1
ATOM 781 C CA . SER B 1 30 ? 10.637 28.124 39.602 1.00 23.96 30 SER B CA 1
ATOM 782 C C . SER B 1 30 ? 9.287 28.317 38.905 1.00 22.10 30 SER B C 1
ATOM 783 O O . SER B 1 30 ? 8.276 28.527 39.567 1.00 22.14 30 SER B O 1
ATOM 786 N N . SER B 1 31 ? 9.269 28.200 37.580 1.00 20.04 31 SER B N 1
ATOM 787 C CA . SER B 1 31 ? 8.020 28.216 36.829 1.00 18.65 31 SER B CA 1
ATOM 788 C C . SER B 1 31 ? 7.930 27.121 35.765 1.00 17.67 31 SER B C 1
ATOM 789 O O . SER B 1 31 ? 8.937 26.657 35.225 1.00 18.03 31 SER B O 1
ATOM 792 N N . ILE B 1 32 ? 6.708 26.710 35.483 1.00 16.20 32 ILE B N 1
ATOM 793 C CA . ILE B 1 32 ? 6.421 25.884 34.323 1.00 15.56 32 ILE B CA 1
ATOM 794 C C . ILE B 1 32 ? 6.915 26.567 33.031 1.00 15.79 32 ILE B C 1
ATOM 795 O O . ILE B 1 32 ? 7.595 25.935 32.231 1.00 16.26 32 ILE B O 1
ATOM 800 N N . ASN B 1 33 ? 6.606 27.864 32.876 1.00 16.05 33 ASN B N 1
ATOM 801 C CA . ASN B 1 33 ? 6.947 28.681 31.695 1.00 16.56 33 ASN B CA 1
ATOM 802 C C . ASN B 1 33 ? 8.425 28.612 31.348 1.00 16.19 33 ASN B C 1
ATOM 803 O O . ASN B 1 33 ? 8.813 28.504 30.168 1.00 16.97 33 ASN B O 1
ATOM 808 N N . SER B 1 34 ? 9.246 28.735 32.383 1.00 16.44 34 SER B N 1
ATOM 809 C CA . SER B 1 34 ? 10.695 28.576 32.292 1.00 16.54 34 SER B CA 1
ATOM 810 C C . S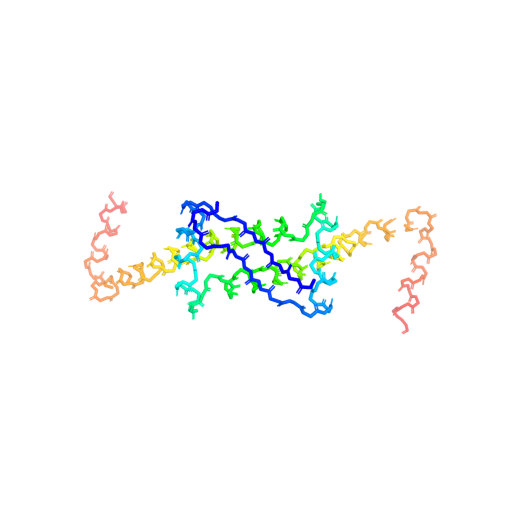ER B 1 34 ? 11.123 27.184 31.880 1.00 15.62 34 SER B C 1
ATOM 811 O O . SER B 1 34 ? 11.943 27.027 30.979 1.00 16.62 34 SER B O 1
ATOM 814 N N . PHE B 1 35 ? 10.600 26.173 32.562 1.00 14.87 35 PHE B N 1
ATOM 815 C CA . PHE B 1 35 ? 10.841 24.809 32.147 1.00 14.04 35 PHE B CA 1
ATOM 816 C C . PHE B 1 35 ? 10.533 24.579 30.647 1.00 14.15 35 PHE B C 1
ATOM 817 O O . PHE B 1 35 ? 11.336 24.012 29.902 1.00 15.10 35 PHE B O 1
ATOM 825 N N . VAL B 1 36 ? 9.361 25.030 30.222 1.00 14.72 36 VAL B N 1
ATOM 826 C CA . VAL B 1 36 ? 8.848 24.825 28.866 1.00 14.43 36 VAL B CA 1
ATOM 827 C C . VAL B 1 36 ? 9.728 25.479 27.799 1.00 15.45 36 VAL B C 1
ATOM 828 O O . VAL B 1 36 ? 10.127 24.821 26.831 1.00 16.16 36 VAL B O 1
ATOM 832 N N . LEU B 1 37 ? 10.025 26.763 27.972 1.00 15.92 37 LEU B N 1
ATOM 833 C CA . LEU B 1 37 ? 10.894 27.491 27.042 1.00 16.23 37 LEU B CA 1
ATOM 834 C C . LEU B 1 37 ? 12.253 26.814 26.864 1.00 16.66 37 LEU B C 1
ATOM 835 O O . LEU B 1 37 ? 12.679 26.599 25.731 1.00 16.01 37 LEU B O 1
ATOM 840 N N . ASN B 1 38 ? 12.907 26.493 27.992 1.00 17.00 38 ASN B N 1
ATOM 841 C CA . ASN B 1 38 ? 14.181 25.774 28.009 1.00 18.19 38 ASN B CA 1
ATOM 842 C C . ASN B 1 38 ? 14.134 24.381 27.361 1.00 17.40 38 ASN B C 1
ATOM 843 O O . ASN B 1 38 ? 15.037 24.037 26.592 1.00 18.07 38 ASN B O 1
ATOM 848 N N . ALA B 1 39 ? 13.119 23.578 27.713 1.00 16.29 39 ALA B N 1
ATOM 849 C CA . ALA B 1 39 ? 12.856 22.309 27.046 1.00 15.38 39 ALA B CA 1
ATOM 850 C C . ALA B 1 39 ? 12.714 22.459 25.518 1.00 15.17 39 ALA B C 1
ATOM 851 O O . ALA B 1 39 ? 13.170 21.619 24.796 1.00 14.99 39 ALA B O 1
ATOM 853 N N . ALA B 1 40 ? 12.100 23.548 25.049 1.00 15.09 40 ALA B N 1
ATOM 854 C CA . ALA B 1 40 ? 11.824 23.778 23.625 1.00 15.13 40 ALA B CA 1
ATOM 855 C C . ALA B 1 40 ? 13.075 24.133 22.840 1.00 15.37 40 ALA B C 1
ATOM 856 O O . ALA B 1 40 ? 13.249 23.686 21.713 1.00 14.58 40 ALA B O 1
ATOM 858 N N . ILE B 1 41 ? 13.912 24.974 23.441 1.00 16.35 41 ILE B N 1
ATOM 859 C CA . ILE B 1 41 ? 15.155 25.424 22.841 1.00 17.83 41 ILE B CA 1
ATOM 860 C C . ILE B 1 41 ? 16.144 24.276 22.713 1.00 18.89 41 ILE B C 1
ATOM 861 O O . ILE B 1 41 ? 16.770 24.112 21.669 1.00 19.88 41 ILE B O 1
ATOM 866 N N . GLU B 1 42 ? 16.246 23.459 23.757 1.00 20.12 42 GLU B N 1
ATOM 867 C CA . GLU B 1 42 ? 17.123 22.285 23.776 1.00 20.57 42 GLU B CA 1
ATOM 868 C C . GLU B 1 42 ? 16.709 21.260 22.697 1.00 19.99 42 GLU B C 1
ATOM 869 O O . GLU B 1 42 ? 17.546 20.769 21.948 1.00 20.26 42 GLU B O 1
ATOM 875 N N . LYS B 1 43 ? 15.419 20.956 22.623 1.00 19.09 43 LYS B N 1
ATOM 876 C CA . LYS B 1 43 ? 14.849 20.126 21.568 1.00 18.84 43 LYS B CA 1
ATOM 877 C C . LYS B 1 43 ? 14.992 20.703 20.143 1.00 18.38 43 LYS B C 1
ATOM 878 O O . LYS B 1 43 ? 15.297 19.952 19.209 1.00 18.72 43 LYS B O 1
ATOM 884 N N . ALA B 1 44 ? 14.788 22.013 19.971 1.00 17.70 44 ALA B N 1
ATOM 885 C CA . ALA B 1 44 ? 15.038 22.668 18.671 1.00 17.32 44 ALA B CA 1
ATOM 886 C C . ALA B 1 44 ? 16.470 22.430 18.198 1.00 17.80 44 ALA B C 1
ATOM 887 O O . ALA B 1 44 ? 16.707 21.995 17.062 1.00 17.88 44 ALA B O 1
ATOM 889 N N . LYS B 1 45 ? 17.422 22.700 19.086 1.00 18.20 45 LYS B N 1
ATOM 890 C CA . LYS B 1 45 ? 18.837 22.400 18.845 1.00 18.32 45 LYS B CA 1
ATOM 891 C C . LYS B 1 45 ? 19.113 20.935 18.524 1.00 18.60 45 LYS B C 1
ATOM 892 O O . LYS B 1 45 ? 19.925 20.644 17.658 1.00 19.21 45 LYS B O 1
ATOM 898 N N . GLN B 1 46 ? 18.427 20.019 19.198 1.00 19.09 46 GLN B N 1
ATOM 899 C CA . GLN B 1 46 ? 18.583 18.594 18.932 1.00 19.64 46 GLN B CA 1
ATOM 900 C C . GLN B 1 46 ? 18.022 18.156 17.589 1.00 19.06 46 GLN B C 1
ATOM 901 O O . GLN B 1 46 ? 18.562 17.264 16.940 1.00 19.07 46 GLN B O 1
ATOM 907 N N . VAL B 1 47 ? 16.883 18.728 17.217 1.00 18.50 47 VAL B N 1
ATOM 908 C CA . VAL B 1 47 ? 16.240 18.392 15.965 1.00 17.74 47 VAL B CA 1
ATOM 909 C C . VAL B 1 47 ? 17.124 18.858 14.812 1.00 17.98 47 VAL B C 1
ATOM 910 O O . VAL B 1 47 ? 17.355 18.129 13.857 1.00 17.72 47 VAL B O 1
ATOM 914 N N . ILE B 1 48 ? 17.623 20.078 14.937 1.00 18.64 48 ILE B N 1
ATOM 915 C CA . ILE B 1 48 ? 18.452 20.713 13.929 1.00 19.78 48 ILE B CA 1
ATOM 916 C C . ILE B 1 48 ? 19.769 19.962 13.739 1.00 21.42 48 ILE B C 1
ATOM 917 O O . ILE B 1 48 ? 20.176 19.683 12.600 1.00 22.12 48 ILE B O 1
ATOM 922 N N . GLU B 1 49 ? 20.429 19.643 14.853 1.00 22.65 49 GLU B N 1
ATOM 923 C CA . GLU B 1 49 ? 21.668 18.852 14.875 1.00 23.73 49 GLU B CA 1
ATOM 924 C C . GLU B 1 49 ? 21.475 17.446 14.276 1.00 24.32 49 GLU B C 1
ATOM 925 O O . GLU B 1 49 ? 22.328 16.974 13.531 1.00 24.09 49 GLU B O 1
ATOM 931 N N . ARG B 1 50 ? 20.353 16.797 14.602 1.00 25.10 50 ARG B N 1
ATOM 932 C CA . ARG B 1 50 ? 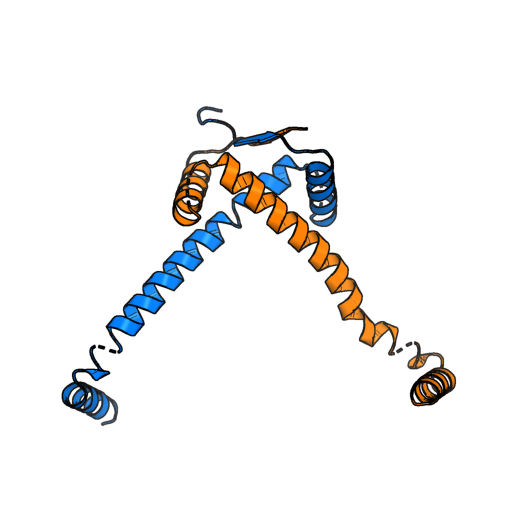19.978 15.493 14.058 1.00 26.37 50 ARG B CA 1
ATOM 933 C C . ARG B 1 50 ? 19.863 15.460 12.523 1.00 26.56 50 ARG B C 1
ATOM 934 O O . ARG B 1 50 ? 20.335 14.527 11.890 1.00 25.92 50 ARG B O 1
ATOM 942 N N . GLU B 1 51 ? 19.252 16.477 11.924 1.00 27.04 51 GLU B N 1
ATOM 943 C CA . GLU B 1 51 ? 19.177 16.539 10.469 1.00 27.35 51 GLU B CA 1
ATOM 944 C C . GLU B 1 51 ? 20.559 16.665 9.830 1.00 26.85 51 GLU B C 1
ATOM 945 O O . GLU B 1 51 ? 20.821 15.954 8.860 1.00 26.55 51 GLU B O 1
ATOM 951 N N . GLN B 1 52 ? 21.424 17.552 10.359 1.00 26.30 52 GLN B N 1
ATOM 952 C CA . GLN B 1 52 ? 22.820 17.676 9.905 1.00 26.38 52 GLN B CA 1
ATOM 953 C C . GLN B 1 52 ? 23.583 16.365 10.067 1.00 26.04 52 GLN B C 1
ATOM 954 O O . GLN B 1 52 ? 24.368 15.993 9.202 1.00 25.61 52 GLN B O 1
ATOM 960 N N . ALA B 1 53 ? 23.361 15.691 11.195 1.00 26.15 53 ALA B N 1
ATOM 961 C CA . ALA B 1 53 ? 24.032 14.442 11.536 1.00 26.57 53 ALA B CA 1
ATOM 962 C C . ALA B 1 53 ? 23.591 13.269 10.654 1.00 27.27 53 ALA B C 1
ATOM 963 O O . ALA B 1 53 ? 24.397 12.383 10.335 1.00 27.49 53 ALA B O 1
ATOM 965 N N . LEU B 1 54 ? 22.315 13.253 10.277 1.00 28.09 54 LEU B N 1
ATOM 966 C CA . LEU B 1 54 ? 21.801 12.256 9.339 1.00 29.14 54 LEU B CA 1
ATOM 967 C C . LEU B 1 54 ? 22.428 12.392 7.948 1.00 29.38 54 LEU B C 1
ATOM 968 O O . LEU B 1 54 ? 22.694 11.386 7.305 1.00 29.87 54 LEU B O 1
ATOM 973 N N . LYS B 1 55 ? 22.691 13.625 7.514 1.00 29.63 55 LYS B N 1
ATOM 974 C CA . LYS B 1 55 ? 23.427 13.905 6.269 1.00 30.06 55 LYS B CA 1
ATOM 975 C C . LYS B 1 55 ? 24.850 13.329 6.269 1.00 29.10 55 LYS B C 1
ATOM 976 O O . LYS B 1 55 ? 25.264 12.637 5.341 1.00 29.89 55 LYS B O 1
ATOM 982 N N . LEU B 1 56 ? 25.598 13.630 7.316 1.00 27.38 56 LEU B N 1
ATOM 983 C CA . LEU B 1 56 ? 26.953 13.146 7.454 1.00 26.25 56 LEU B CA 1
ATOM 984 C C . LEU B 1 56 ? 27.070 11.635 7.588 1.00 25.36 56 LEU B C 1
ATOM 985 O O . LEU B 1 56 ? 28.105 11.047 7.246 1.00 25.16 56 LEU B O 1
ATOM 990 N N . SER B 1 57 ? 26.032 11.002 8.113 1.00 24.36 57 SER B N 1
ATOM 991 C CA . SER B 1 57 ? 26.078 9.569 8.317 1.00 23.83 57 SER B CA 1
ATOM 992 C C . SER B 1 57 ? 25.948 8.798 6.996 1.00 22.30 57 SER B C 1
ATOM 993 O O . SER B 1 57 ? 26.174 7.589 6.951 1.00 22.19 57 SER B O 1
ATOM 996 N N . GLN B 1 58 ? 25.584 9.495 5.929 1.00 20.71 58 GLN B N 1
ATOM 997 C CA . GLN B 1 58 ? 25.438 8.863 4.629 1.00 20.12 58 GLN B CA 1
ATOM 998 C C . GLN B 1 58 ? 26.700 9.058 3.811 1.00 18.28 58 GLN B C 1
ATOM 999 O O . GLN B 1 58 ? 26.754 8.620 2.675 1.00 17.74 58 GLN B O 1
ATOM 1005 N N . ALA B 1 59 ? 27.694 9.729 4.403 1.00 16.79 59 ALA B N 1
ATOM 1006 C CA . ALA B 1 59 ? 28.944 10.069 3.743 1.00 15.51 59 ALA B CA 1
ATOM 1007 C C . ALA B 1 59 ? 29.743 8.880 3.191 1.00 14.97 59 ALA B C 1
ATOM 1008 O O . ALA B 1 59 ? 30.340 8.989 2.103 1.00 14.79 59 ALA B O 1
ATOM 1010 N N . ASP B 1 60 ? 29.810 7.774 3.942 1.00 15.10 60 ASP B N 1
ATOM 1011 C CA . ASP B 1 60 ? 30.450 6.541 3.422 1.00 14.80 60 ASP B CA 1
ATOM 1012 C C . ASP B 1 60 ? 29.858 6.034 2.082 1.00 14.96 60 ASP B C 1
ATOM 1013 O O . ASP B 1 60 ? 30.597 5.713 1.132 1.00 14.94 60 ASP B O 1
ATOM 1018 N N . A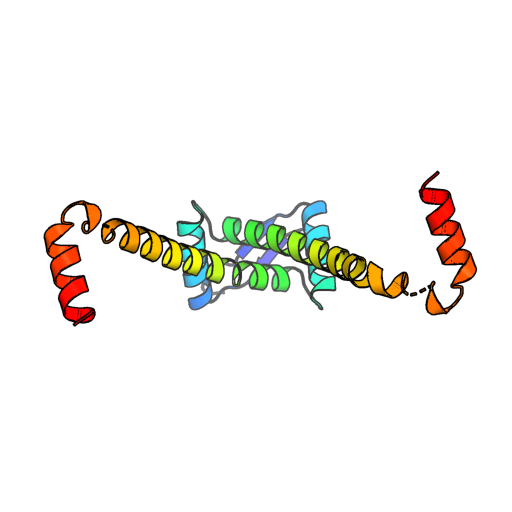LA B 1 61 ? 28.532 5.998 2.009 1.00 14.63 61 ALA B N 1
ATOM 1019 C CA . ALA B 1 61 ? 27.809 5.589 0.812 1.00 14.99 61 ALA B CA 1
ATOM 1020 C C . ALA B 1 61 ? 27.944 6.533 -0.398 1.00 15.00 61 ALA B C 1
ATOM 1021 O O . ALA B 1 61 ? 28.029 6.062 -1.527 1.00 15.42 61 ALA B O 1
ATOM 1023 N N . VAL B 1 62 ? 27.960 7.846 -0.173 1.00 15.15 62 VAL B N 1
ATOM 1024 C CA . VAL B 1 62 ? 28.240 8.829 -1.241 1.00 15.30 62 VAL B CA 1
ATOM 1025 C C . VAL B 1 62 ? 29.613 8.565 -1.864 1.00 15.13 62 VAL B C 1
ATOM 1026 O O . VAL B 1 62 ? 29.768 8.540 -3.093 1.00 15.66 62 VAL B O 1
ATOM 1030 N N . LEU B 1 63 ? 30.604 8.355 -0.998 1.00 14.99 63 LEU B N 1
ATOM 1031 C CA . LEU B 1 63 ? 31.973 8.024 -1.394 1.00 13.67 63 LEU B CA 1
ATOM 1032 C C . LEU B 1 63 ? 32.120 6.676 -2.108 1.00 12.49 63 LEU B C 1
ATOM 1033 O O . LEU B 1 63 ? 32.871 6.563 -3.062 1.00 11.81 63 LEU B O 1
ATOM 1038 N N . LEU B 1 64 ? 31.415 5.655 -1.618 1.00 11.62 64 LEU B N 1
ATOM 1039 C CA . LEU B 1 64 ? 31.329 4.353 -2.269 1.00 11.53 64 LEU B CA 1
ATOM 1040 C C . LEU B 1 64 ? 30.716 4.464 -3.674 1.00 11.67 64 LEU B C 1
ATOM 1041 O O . LEU B 1 64 ? 31.240 3.901 -4.613 1.00 10.46 64 LEU B O 1
ATOM 1054 N N . GLU B 1 66 ? 30.693 7.143 -5.610 1.00 16.74 66 GLU B N 1
ATOM 1055 C CA . GLU B 1 66 ? 31.774 7.729 -6.428 1.00 17.33 66 GLU B CA 1
ATOM 1056 C C . GLU B 1 66 ? 32.836 6.700 -6.839 1.00 15.74 66 GLU B C 1
ATOM 1057 O O . GLU B 1 66 ? 33.205 6.631 -7.994 1.00 15.90 66 GLU B O 1
ATOM 1063 N N . ALA B 1 67 ? 33.291 5.883 -5.898 1.00 14.88 67 ALA B N 1
ATOM 1064 C CA . ALA B 1 67 ? 34.302 4.866 -6.187 1.00 14.80 67 ALA B CA 1
ATOM 1065 C C . ALA B 1 67 ? 33.765 3.843 -7.202 1.00 14.89 67 ALA B C 1
ATOM 1066 O O . ALA B 1 67 ? 34.460 3.487 -8.119 1.00 14.47 67 ALA B O 1
ATOM 1068 N N . LEU B 1 68 ? 32.532 3.377 -7.019 1.00 15.17 68 LEU B N 1
ATOM 1069 C CA . LEU B 1 68 ? 31.882 2.494 -7.998 1.00 16.37 68 LEU B CA 1
ATOM 1070 C C . LEU B 1 68 ? 31.849 3.050 -9.428 1.00 17.34 68 LEU B C 1
ATOM 1071 O O . LEU B 1 68 ? 32.022 2.280 -10.379 1.00 16.96 68 LEU B O 1
ATOM 1076 N N . ASP B 1 69 ? 31.613 4.360 -9.566 1.00 18.40 69 ASP B N 1
ATOM 1077 C CA . ASP B 1 69 ? 31.577 5.023 -10.878 1.00 20.11 69 ASP B CA 1
ATOM 1078 C C . ASP B 1 69 ? 32.964 5.246 -11.478 1.00 19.06 69 ASP B C 1
ATOM 1079 O O . ASP B 1 69 ? 33.174 4.976 -12.648 1.00 19.63 69 ASP B O 1
ATOM 1084 N N . ASN B 1 70 ? 33.904 5.724 -10.673 1.00 18.10 70 ASN B N 1
ATOM 1085 C CA . ASN B 1 70 ? 35.256 6.044 -11.157 1.00 16.77 70 ASN B CA 1
ATOM 1086 C C . ASN B 1 70 ? 36.334 5.539 -10.240 1.00 16.08 70 ASN B C 1
ATOM 1087 O O . ASN B 1 70 ? 37.000 6.340 -9.573 1.00 15.96 70 ASN B O 1
ATOM 1092 N N . PRO B 1 71 ? 36.490 4.200 -10.181 1.00 15.21 71 PRO B N 1
ATOM 1093 C CA . PRO B 1 71 ? 37.385 3.583 -9.206 1.00 14.95 71 PRO B CA 1
ATOM 1094 C C . PRO B 1 71 ? 38.824 4.111 -9.270 1.00 14.54 71 PRO B C 1
ATOM 1095 O O . PRO B 1 71 ? 39.408 4.391 -8.242 1.00 13.50 71 PRO B O 1
ATOM 1099 N N . ALA B 1 72 ? 39.368 4.245 -10.480 1.00 15.21 72 ALA B N 1
ATOM 1100 C CA . ALA B 1 72 ? 40.754 4.664 -10.703 1.00 14.65 72 ALA B CA 1
ATOM 1101 C C . ALA B 1 72 ? 40.994 6.107 -10.283 1.00 14.16 72 ALA B C 1
ATOM 1102 O O . ALA B 1 72 ? 42.059 6.421 -9.752 1.00 14.91 72 ALA B O 1
ATOM 1104 N N . VAL B 1 73 ? 40.021 6.978 -10.544 1.00 13.88 73 VAL B N 1
ATOM 1105 C CA . VAL B 1 73 ? 40.137 8.386 -10.189 1.00 13.53 73 VAL B CA 1
ATOM 1106 C C . VAL B 1 73 ? 40.045 8.583 -8.669 1.00 13.90 73 VAL B C 1
ATOM 1107 O O . VAL B 1 73 ? 40.820 9.339 -8.066 1.00 13.82 73 VAL B O 1
ATOM 1111 N N . VAL B 1 74 ? 39.116 7.863 -8.053 1.00 14.24 74 VAL B N 1
ATOM 1112 C CA . VAL B 1 74 ? 38.991 7.856 -6.607 1.00 15.09 74 VAL B CA 1
ATOM 1113 C C . VAL B 1 74 ? 40.268 7.274 -5.934 1.00 15.46 74 VAL B C 1
ATOM 1114 O O . VAL B 1 74 ? 40.781 7.861 -4.986 1.00 15.61 74 VAL B O 1
ATOM 1118 N N . ASN B 1 75 ? 40.806 6.169 -6.439 1.00 16.52 75 ASN B N 1
ATOM 1119 C CA . ASN B 1 75 ? 42.096 5.711 -5.931 1.00 18.79 75 ASN B CA 1
ATOM 1120 C C . ASN B 1 75 ? 43.258 6.724 -6.104 1.00 19.11 75 ASN B C 1
ATOM 1121 O O . ASN B 1 75 ? 44.085 6.890 -5.197 1.00 19.90 75 ASN B O 1
ATOM 1126 N N . ALA B 1 76 ? 43.301 7.405 -7.254 1.00 19.40 76 ALA B N 1
ATOM 1127 C CA . ALA B 1 76 ? 44.282 8.469 -7.511 1.00 19.43 76 ALA B CA 1
ATOM 1128 C C . ALA B 1 76 ? 44.124 9.653 -6.542 1.00 19.72 76 ALA B C 1
ATOM 1129 O O . ALA B 1 76 ? 45.114 10.176 -6.033 1.00 18.80 76 ALA B O 1
ATOM 1131 N N . LYS B 1 77 ? 42.878 10.060 -6.293 1.00 20.26 77 LYS B N 1
ATOM 1132 C CA . LYS B 1 77 ? 42.585 11.133 -5.355 1.00 21.40 77 LYS B CA 1
ATOM 1133 C C . LYS B 1 77 ? 43.042 10.803 -3.936 1.00 21.87 77 LYS B C 1
ATOM 1134 O O . LYS B 1 77 ? 43.601 11.660 -3.253 1.00 22.44 77 LYS B O 1
ATOM 1140 N N . LEU B 1 78 ? 42.805 9.563 -3.505 1.00 22.43 78 LEU B N 1
ATOM 1141 C CA . LEU B 1 78 ? 43.227 9.107 -2.194 1.00 23.00 78 LEU B CA 1
ATOM 1142 C C . LEU B 1 78 ? 44.725 9.079 -2.134 1.00 24.20 78 LEU B C 1
ATOM 1143 O O . LEU B 1 78 ? 45.300 9.345 -1.075 1.00 23.88 78 LEU B O 1
ATOM 1148 N N . LYS B 1 79 ? 45.364 8.762 -3.261 1.00 25.77 79 LYS B N 1
ATOM 1149 C CA . LYS B 1 79 ? 46.822 8.655 -3.279 1.00 27.29 79 LYS B CA 1
ATOM 1150 C C . LYS B 1 79 ? 47.469 10.025 -3.199 1.00 28.47 79 LYS B C 1
ATOM 1151 O O . LYS B 1 79 ? 48.485 10.173 -2.520 1.00 28.13 79 LYS B O 1
ATOM 1157 N N . LEU B 1 80 ? 46.860 11.025 -3.845 1.00 29.95 80 LEU B N 1
ATOM 1158 C CA . LEU B 1 80 ? 47.326 12.416 -3.760 1.00 31.70 80 LEU B CA 1
ATOM 1159 C C . LEU B 1 80 ? 47.286 12.987 -2.345 1.00 33.07 80 LEU B C 1
ATOM 1160 O O . LEU B 1 80 ? 48.208 13.703 -1.937 1.00 33.54 80 LEU B O 1
ATOM 1165 N N . ALA B 1 81 ? 46.200 12.686 -1.628 1.00 34.59 81 ALA B N 1
ATOM 1166 C CA . ALA B 1 81 ? 45.964 13.113 -0.239 1.00 36.04 81 ALA B CA 1
ATOM 1167 C C . ALA B 1 81 ? 46.992 12.577 0.786 1.00 37.18 81 ALA B C 1
ATOM 1168 O O . ALA B 1 81 ? 47.221 13.190 1.835 1.00 36.96 81 ALA B O 1
ATOM 1170 N N . SER B 1 82 ? 47.600 11.435 0.482 1.00 38.54 82 SER B N 1
ATOM 1171 C CA . SER B 1 82 ? 48.680 10.910 1.299 1.00 40.41 82 SER B CA 1
ATOM 1172 C C . SER B 1 82 ? 50.044 11.403 0.804 1.00 41.50 82 SER B C 1
ATOM 1173 O O . SER B 1 82 ? 51.028 10.663 0.853 1.00 42.25 82 SER B O 1
ATOM 1176 N N . GLU B 1 83 ? 50.088 12.644 0.315 1.00 42.66 83 GLU B N 1
ATOM 1177 C CA . GLU B 1 83 ? 51.319 13.284 -0.170 1.00 43.40 83 GLU B CA 1
ATOM 1178 C C . GLU B 1 83 ? 51.286 14.794 0.143 1.00 43.58 83 GLU B C 1
ATOM 1179 O O . GLU B 1 83 ? 51.058 15.215 1.294 1.00 43.56 83 GLU B O 1
#

Solvent-accessible surface area: 11436 Å² total

B-factor: mean 24.75, std 9.74, range [2.97, 57.36]

CATH classification: 1.20.5.780